Protein AF-A0A2D4KF23-F1 (afdb_monomer_lite)

Secondary structure (DSSP, 8-state):
-EEEETTEEEETT---HHHHHHHHHHHHHHHHHHHHHHHTT--HHHHHHHHHHHHHHHHSTTHHHHTTTS-HHHHHHHHHHHHHHHHHHSS----TGGG-

pLDDT: mean 84.05, std 7.78, range [63.28, 94.88]

Foldseek 3Di:
DWDADPNQIADPVRARVVVLVVLLVQLVVLLVVLLVVVVVVDALVVSVVSNCVSVCVSCVVCVVSDVVRYDPVSLVSVQVSQVSSCVSSVHDDDGSVVVD

Structure (mmCIF, N/CA/C/O backbone):
data_AF-A0A2D4KF23-F1
#
_entry.id   AF-A0A2D4KF23-F1
#
loop_
_atom_site.group_PDB
_atom_site.id
_atom_site.type_symbol
_atom_site.label_atom_id
_atom_site.label_alt_id
_atom_site.label_comp_id
_atom_site.label_asym_id
_atom_site.label_entity_id
_atom_site.label_seq_id
_atom_site.pdbx_PDB_ins_code
_atom_site.Cartn_x
_atom_site.Cartn_y
_atom_site.Cartn_z
_atom_site.occupancy
_atom_site.B_iso_or_equiv
_atom_site.auth_seq_id
_atom_site.auth_comp_id
_atom_site.auth_asym_id
_atom_site.auth_atom_id
_atom_site.pdbx_PDB_model_num
ATOM 1 N N . ALA A 1 1 ? 5.942 1.333 -26.113 1.00 73.94 1 ALA A N 1
ATOM 2 C CA . ALA A 1 1 ? 4.529 0.923 -26.035 1.00 73.94 1 ALA A CA 1
ATOM 3 C C . ALA A 1 1 ? 4.210 0.442 -24.619 1.00 73.94 1 ALA A C 1
ATOM 5 O O . ALA A 1 1 ? 5.109 0.274 -23.797 1.00 73.94 1 ALA A O 1
ATOM 6 N N . SER A 1 2 ? 2.926 0.341 -24.278 1.00 77.06 2 SER A N 1
ATOM 7 C CA . SER A 1 2 ? 2.477 -0.284 -23.034 1.00 77.06 2 SER A CA 1
ATOM 8 C C . SER A 1 2 ? 1.238 -1.124 -23.314 1.00 77.06 2 SER A C 1
ATOM 10 O O . SER A 1 2 ? 0.362 -0.724 -24.080 1.00 77.06 2 SER A O 1
ATOM 12 N N . PHE A 1 3 ? 1.179 -2.302 -22.707 1.00 84.38 3 PHE A N 1
ATOM 13 C CA . PHE A 1 3 ? 0.093 -3.258 -22.856 1.00 84.38 3 PHE A CA 1
ATOM 14 C C . PHE A 1 3 ? -0.585 -3.481 -21.508 1.00 84.38 3 PHE A C 1
ATOM 16 O O . PHE A 1 3 ? 0.069 -3.548 -20.465 1.00 84.38 3 PHE A O 1
ATOM 23 N N . LYS A 1 4 ? -1.915 -3.583 -21.512 1.00 84.00 4 LYS A N 1
ATOM 24 C CA . LYS A 1 4 ? -2.688 -3.849 -20.301 1.00 84.00 4 LYS A CA 1
ATOM 25 C C . LYS A 1 4 ? -3.147 -5.299 -20.305 1.00 84.00 4 LYS A C 1
ATOM 27 O O . LYS A 1 4 ? -4.012 -5.663 -21.093 1.00 84.00 4 LYS A O 1
ATOM 32 N N . PHE A 1 5 ? -2.621 -6.094 -19.380 1.00 80.94 5 PHE A N 1
ATOM 33 C CA . PHE A 1 5 ? -2.978 -7.499 -19.221 1.00 80.94 5 PHE A CA 1
ATOM 34 C C . PHE A 1 5 ? -3.562 -7.743 -17.834 1.00 80.94 5 PHE A C 1
ATOM 36 O O . PHE A 1 5 ? -2.933 -7.413 -16.834 1.00 80.94 5 PHE A O 1
ATOM 43 N N . LEU A 1 6 ? -4.792 -8.263 -17.770 1.00 82.62 6 LEU A N 1
ATOM 44 C CA . LEU A 1 6 ? -5.508 -8.592 -16.525 1.00 82.62 6 LEU A CA 1
ATOM 45 C C . LEU A 1 6 ? -5.625 -7.442 -15.494 1.00 82.62 6 LEU A C 1
ATOM 47 O O . LEU A 1 6 ? -6.018 -7.651 -14.355 1.00 82.62 6 LEU A O 1
ATOM 51 N N . GLY A 1 7 ? -5.368 -6.193 -15.894 1.00 78.31 7 GLY A N 1
ATOM 52 C CA . GLY A 1 7 ? -5.377 -5.036 -14.991 1.00 78.31 7 GLY A CA 1
ATOM 53 C C . GLY A 1 7 ? -3.991 -4.554 -14.559 1.00 78.31 7 GLY A C 1
ATOM 54 O O . GLY A 1 7 ? -3.918 -3.535 -13.866 1.00 78.31 7 GLY A O 1
ATOM 55 N N . VAL A 1 8 ? -2.931 -5.218 -15.024 1.00 78.56 8 VAL A N 1
ATOM 56 C CA . VAL A 1 8 ? -1.530 -4.802 -14.934 1.00 78.56 8 VAL A CA 1
ATOM 57 C C . VAL A 1 8 ? -1.125 -4.045 -16.194 1.00 78.56 8 VAL A C 1
ATOM 59 O O . VAL A 1 8 ? -1.423 -4.481 -17.304 1.00 78.56 8 VAL A O 1
ATOM 62 N N . THR A 1 9 ? -0.442 -2.914 -16.029 1.00 81.38 9 THR A N 1
ATOM 63 C CA . THR A 1 9 ? 0.156 -2.171 -17.146 1.00 81.38 9 THR A CA 1
ATOM 64 C C . THR A 1 9 ? 1.609 -2.601 -17.278 1.00 81.38 9 THR A C 1
ATOM 66 O O . THR A 1 9 ? 2.420 -2.272 -16.416 1.00 81.38 9 THR A O 1
ATOM 69 N N . ILE A 1 10 ? 1.920 -3.323 -18.348 1.00 81.25 10 ILE A N 1
ATOM 70 C CA . ILE A 1 10 ? 3.264 -3.787 -18.684 1.00 81.25 10 ILE A CA 1
ATOM 71 C C . ILE A 1 10 ? 3.819 -2.829 -19.735 1.00 81.25 10 ILE A C 1
ATOM 73 O O . ILE A 1 10 ? 3.207 -2.630 -20.785 1.00 81.25 10 ILE A O 1
ATOM 77 N N . LYS A 1 11 ? 4.946 -2.188 -19.440 1.00 82.00 11 LYS A N 1
ATOM 78 C CA . LYS A 1 11 ? 5.695 -1.407 -20.427 1.00 82.00 11 LYS A CA 1
ATOM 79 C C . LYS A 1 11 ? 6.771 -2.268 -21.081 1.00 82.00 11 LYS A C 1
ATOM 81 O O . LYS A 1 11 ? 7.256 -3.212 -20.465 1.00 82.00 11 LYS A O 1
ATOM 86 N N . ASP A 1 12 ? 7.173 -1.887 -22.290 1.00 79.19 12 ASP A N 1
ATOM 87 C CA . ASP A 1 12 ? 8.231 -2.576 -23.046 1.00 79.19 12 ASP A CA 1
ATOM 88 C C . ASP A 1 12 ? 9.594 -2.544 -22.331 1.00 79.19 12 ASP A C 1
ATOM 90 O O . ASP A 1 12 ? 10.394 -3.459 -22.483 1.00 79.19 12 ASP A O 1
ATOM 94 N N . ASP A 1 13 ? 9.844 -1.510 -21.522 1.00 80.31 13 ASP A N 1
ATOM 95 C CA . ASP A 1 13 ? 11.038 -1.374 -20.675 1.00 80.31 13 ASP A CA 1
ATOM 96 C C . ASP A 1 13 ? 10.911 -2.121 -19.333 1.00 80.31 13 ASP A C 1
ATOM 98 O O . ASP A 1 13 ? 11.779 -1.999 -18.471 1.00 80.31 13 ASP A O 1
ATOM 102 N N . LEU A 1 14 ? 9.809 -2.860 -19.139 1.00 74.94 14 LEU A N 1
ATOM 103 C CA . LEU A 1 14 ? 9.433 -3.541 -17.898 1.00 74.94 14 LEU A CA 1
ATOM 104 C C . LEU A 1 14 ? 9.454 -2.621 -16.667 1.00 74.94 14 LEU A C 1
ATOM 106 O O . LEU A 1 14 ? 9.556 -3.091 -15.534 1.00 74.94 14 LEU A O 1
ATOM 110 N N . THR A 1 15 ? 9.315 -1.305 -16.861 1.00 78.69 15 THR A N 1
ATOM 111 C CA . THR A 1 15 ? 9.216 -0.363 -15.749 1.00 78.69 15 THR A CA 1
ATOM 112 C C . THR A 1 15 ? 7.808 -0.378 -15.168 1.00 78.69 15 THR A C 1
ATOM 114 O O . THR A 1 15 ? 6.796 -0.209 -15.856 1.00 78.69 15 THR A O 1
ATOM 117 N N . TRP A 1 16 ? 7.734 -0.535 -13.849 1.00 80.88 16 TRP A N 1
ATOM 118 C CA . TRP A 1 16 ? 6.465 -0.671 -13.132 1.00 80.88 16 TRP A CA 1
ATOM 119 C C . TRP A 1 16 ? 5.912 0.653 -12.615 1.00 80.88 16 TRP A C 1
ATOM 121 O O . TRP A 1 16 ? 4.793 0.680 -12.115 1.00 80.88 16 TRP A O 1
ATOM 131 N N . GLY A 1 17 ? 6.630 1.770 -12.772 1.00 81.62 17 GLY A N 1
ATOM 132 C CA . GLY A 1 17 ? 6.252 3.056 -12.172 1.00 81.62 17 GLY A CA 1
ATOM 133 C C . GLY A 1 17 ? 4.839 3.526 -12.542 1.00 81.62 17 GLY A C 1
ATOM 134 O O . GLY A 1 17 ? 4.091 3.986 -11.684 1.00 81.62 17 GLY A O 1
ATOM 135 N N . ALA A 1 18 ? 4.407 3.339 -13.795 1.00 81.69 18 ALA A N 1
ATOM 136 C CA . ALA A 1 18 ? 3.042 3.689 -14.211 1.00 81.69 18 ALA A CA 1
ATOM 137 C C . ALA A 1 18 ? 1.977 2.789 -13.556 1.00 81.69 18 ALA A C 1
ATOM 139 O O . ALA A 1 18 ? 0.914 3.264 -13.147 1.00 81.69 18 ALA A O 1
ATOM 140 N N . TYR A 1 19 ? 2.269 1.492 -13.434 1.00 83.81 19 TYR A N 1
ATOM 141 C CA . TYR A 1 19 ? 1.405 0.543 -12.741 1.00 83.81 19 TYR A CA 1
ATOM 142 C C . TYR A 1 19 ? 1.340 0.847 -11.239 1.00 83.81 19 TYR A C 1
ATOM 144 O O . TYR A 1 19 ? 0.250 0.920 -10.674 1.00 83.81 19 TYR A O 1
ATOM 152 N N . ILE A 1 20 ? 2.483 1.112 -10.606 1.00 83.25 20 ILE A N 1
ATOM 153 C CA . ILE A 1 20 ? 2.580 1.421 -9.179 1.00 83.25 20 ILE A CA 1
ATOM 154 C C . ILE A 1 20 ? 1.903 2.757 -8.867 1.00 83.25 20 ILE A C 1
ATOM 156 O O . ILE A 1 20 ? 1.155 2.843 -7.898 1.00 83.25 20 ILE A O 1
ATOM 160 N N . ALA A 1 21 ? 2.047 3.778 -9.711 1.00 86.06 21 ALA A N 1
ATOM 161 C CA . ALA A 1 21 ? 1.303 5.028 -9.559 1.00 86.06 21 ALA A CA 1
ATOM 162 C C . ALA A 1 21 ? -0.220 4.792 -9.582 1.00 86.06 21 ALA A C 1
ATOM 164 O O . ALA A 1 21 ? -0.958 5.329 -8.749 1.00 86.06 21 ALA A O 1
ATOM 165 N N . ALA A 1 22 ? -0.705 3.938 -10.491 1.00 87.06 22 ALA A N 1
ATOM 166 C CA . ALA A 1 22 ? -2.111 3.542 -10.514 1.00 87.06 22 ALA A CA 1
ATOM 167 C C . ALA A 1 22 ? -2.509 2.744 -9.257 1.00 87.06 22 ALA A C 1
ATOM 169 O O . ALA A 1 22 ? -3.607 2.941 -8.728 1.00 87.06 22 ALA A O 1
ATOM 170 N N . LEU A 1 23 ? -1.619 1.888 -8.749 1.00 85.94 23 LEU A N 1
ATOM 171 C CA . LEU A 1 23 ? -1.809 1.120 -7.519 1.00 85.94 23 LEU A CA 1
ATOM 172 C C . LEU A 1 23 ? -1.940 2.036 -6.297 1.00 85.94 23 LEU A C 1
ATOM 174 O O . LEU A 1 23 ? -2.903 1.924 -5.538 1.00 85.94 23 LEU A O 1
ATOM 178 N N . VAL A 1 24 ? -1.031 3.003 -6.157 1.00 86.94 24 VAL A N 1
ATOM 179 C CA . VAL A 1 24 ? -1.056 4.030 -5.107 1.00 86.94 24 VAL A CA 1
ATOM 180 C C . VAL A 1 24 ? -2.366 4.811 -5.165 1.00 86.94 24 VAL A C 1
ATOM 182 O O . VAL A 1 24 ? -3.003 5.004 -4.131 1.00 86.94 24 VAL A O 1
ATOM 185 N N . LYS A 1 25 ? -2.834 5.195 -6.360 1.00 90.06 25 LYS A N 1
ATOM 186 C CA . LYS A 1 25 ? -4.118 5.894 -6.524 1.00 90.06 25 LYS A CA 1
ATOM 187 C C . LYS A 1 25 ? -5.302 5.055 -6.028 1.00 90.06 25 LYS A C 1
ATOM 189 O O . LYS A 1 25 ? -6.158 5.570 -5.310 1.00 90.06 25 LYS A O 1
ATOM 194 N N . ARG A 1 26 ? -5.346 3.758 -6.354 1.00 88.62 26 ARG A N 1
ATOM 195 C CA . ARG A 1 26 ? -6.378 2.837 -5.832 1.00 88.62 26 ARG A CA 1
ATOM 196 C C . ARG A 1 26 ? -6.292 2.712 -4.311 1.00 88.62 26 ARG A C 1
ATOM 198 O O . ARG A 1 26 ? -7.314 2.755 -3.630 1.00 88.62 26 ARG A O 1
ATOM 205 N N . ALA A 1 27 ? -5.086 2.617 -3.761 1.00 88.62 27 ALA A N 1
ATOM 206 C CA . ALA A 1 27 ? -4.881 2.517 -2.322 1.00 88.62 27 ALA A CA 1
ATOM 207 C C . ALA A 1 27 ? -5.315 3.804 -1.587 1.00 88.62 27 ALA A C 1
ATOM 209 O O . ALA A 1 27 ? -5.972 3.741 -0.548 1.00 88.62 27 ALA A O 1
ATOM 210 N N . GLN A 1 28 ? -5.062 4.980 -2.169 1.00 90.06 28 GLN A N 1
ATOM 211 C CA . GLN A 1 28 ? -5.565 6.264 -1.668 1.00 90.06 28 GLN A CA 1
ATOM 212 C C . GLN A 1 28 ? -7.098 6.341 -1.672 1.00 90.06 28 GLN A C 1
ATOM 214 O O . GLN A 1 28 ? -7.684 6.852 -0.716 1.00 90.06 28 GLN A O 1
ATOM 219 N N . GLN A 1 29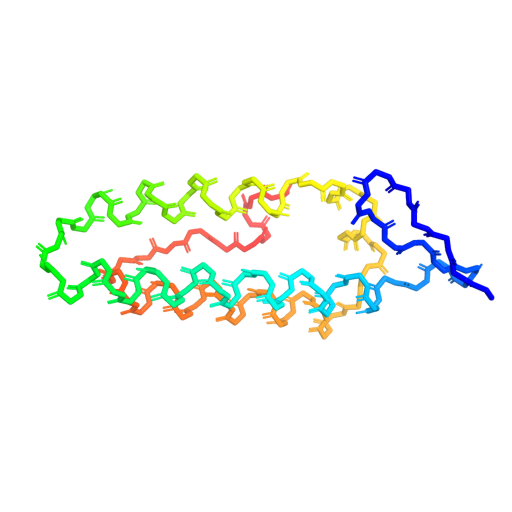 ? -7.767 5.794 -2.693 1.00 90.94 29 GLN A N 1
ATOM 220 C CA . GLN A 1 29 ? -9.232 5.682 -2.697 1.00 90.94 29 GLN A CA 1
ATOM 221 C C . GLN A 1 29 ? -9.732 4.812 -1.535 1.00 90.94 29 GLN A C 1
ATOM 223 O O . GLN A 1 29 ? -10.727 5.147 -0.897 1.00 90.94 29 GLN A O 1
ATOM 228 N N . ARG A 1 30 ? -9.028 3.726 -1.188 1.00 90.00 30 ARG A N 1
ATOM 229 C CA . ARG A 1 30 ? -9.375 2.909 -0.010 1.00 90.00 30 ARG A CA 1
ATOM 230 C C . ARG A 1 30 ? -9.163 3.656 1.304 1.00 90.00 30 ARG A C 1
ATOM 232 O O . ARG A 1 30 ? -10.014 3.563 2.185 1.00 90.00 30 ARG A O 1
ATOM 239 N N . LEU A 1 31 ? -8.104 4.462 1.414 1.00 91.94 31 LEU A N 1
ATOM 240 C CA . LEU A 1 31 ? -7.901 5.336 2.576 1.00 91.94 31 LEU A CA 1
ATOM 241 C C . LEU A 1 31 ? -9.042 6.342 2.754 1.00 91.94 31 LEU A C 1
ATOM 243 O O . LEU A 1 31 ? -9.403 6.650 3.887 1.00 91.94 31 LEU A O 1
ATOM 247 N N . TYR A 1 32 ? -9.622 6.852 1.665 1.00 93.62 32 TYR A N 1
ATOM 248 C CA . TYR A 1 32 ? -10.791 7.727 1.754 1.00 93.62 32 TYR A CA 1
ATOM 249 C C . TYR A 1 32 ? -11.970 7.021 2.439 1.00 93.62 32 TYR A C 1
ATOM 251 O O . TYR A 1 32 ? -12.521 7.558 3.401 1.00 93.62 32 TYR A O 1
ATOM 259 N N . TYR A 1 33 ? -12.297 5.795 2.024 1.00 91.75 33 TYR A N 1
ATOM 260 C CA . TYR A 1 33 ? -13.345 5.010 2.680 1.00 91.75 33 TYR A CA 1
ATOM 261 C C . TYR A 1 33 ? -12.993 4.673 4.129 1.00 91.75 33 TYR A C 1
ATOM 263 O O . TYR A 1 33 ? -13.840 4.816 5.002 1.00 91.75 33 TYR A O 1
ATOM 271 N N . LEU A 1 34 ? -11.738 4.324 4.417 1.00 92.81 34 LEU A N 1
ATOM 272 C CA . LEU A 1 34 ? -11.282 4.075 5.786 1.00 92.81 34 LEU A CA 1
ATOM 273 C C . LEU A 1 34 ? -11.492 5.302 6.692 1.00 92.81 34 LEU A C 1
ATOM 275 O O . LEU A 1 34 ? -11.962 5.166 7.820 1.00 92.81 34 LEU A O 1
ATOM 279 N N . ARG A 1 35 ? -11.214 6.515 6.190 1.00 94.88 35 ARG A N 1
ATOM 280 C CA . ARG A 1 35 ? -11.502 7.769 6.911 1.00 94.88 35 ARG A CA 1
ATOM 281 C C . ARG A 1 35 ? -12.996 7.963 7.132 1.00 94.88 35 ARG A C 1
ATOM 283 O O . ARG A 1 35 ? -13.388 8.394 8.212 1.00 94.88 35 ARG A O 1
ATOM 290 N N . LEU A 1 36 ? -13.819 7.670 6.127 1.00 94.81 36 LEU A N 1
ATOM 291 C CA . LEU A 1 36 ? -15.271 7.776 6.247 1.00 94.81 36 LEU A CA 1
ATOM 292 C C . LEU A 1 36 ? -15.806 6.817 7.317 1.00 94.81 36 LEU A C 1
ATOM 294 O O . LEU A 1 36 ? -16.570 7.239 8.177 1.00 94.81 36 LEU A O 1
ATOM 298 N N . LEU A 1 37 ? -15.338 5.570 7.318 1.00 93.19 37 LEU A N 1
ATOM 299 C CA . LEU A 1 37 ? -15.695 4.563 8.315 1.00 93.19 37 LEU A CA 1
ATOM 300 C C . LEU A 1 37 ? -15.245 4.975 9.724 1.00 93.19 37 LEU A C 1
ATOM 302 O O . LEU A 1 37 ? -16.017 4.876 10.674 1.00 93.19 37 LEU A O 1
ATOM 306 N N . ARG A 1 38 ? -14.034 5.527 9.870 1.00 93.50 38 ARG A N 1
ATOM 307 C CA . ARG A 1 38 ? -13.566 6.049 11.162 1.00 93.50 38 ARG A CA 1
ATOM 308 C C . ARG A 1 38 ? -14.456 7.179 11.687 1.00 93.50 38 ARG A C 1
ATOM 310 O O . ARG A 1 38 ? -14.728 7.218 12.882 1.00 93.50 38 ARG A O 1
ATOM 317 N N . LYS A 1 39 ? -14.948 8.066 10.812 1.00 94.81 39 LYS A N 1
ATOM 318 C CA . LYS A 1 39 ? -15.902 9.125 11.195 1.00 94.81 39 LYS A CA 1
ATOM 319 C C . LYS A 1 39 ? -17.231 8.571 11.714 1.00 94.81 39 LYS A C 1
ATOM 321 O O . LYS A 1 39 ? -17.837 9.207 12.564 1.00 94.81 39 LYS A O 1
ATOM 326 N N . GLN A 1 40 ? -17.649 7.393 11.251 1.00 93.56 40 GLN A N 1
ATOM 327 C CA . GLN A 1 40 ? -18.830 6.687 11.766 1.00 93.56 40 GLN A CA 1
ATOM 328 C C . GLN A 1 40 ? -18.562 5.939 13.084 1.00 93.56 40 GLN A C 1
ATOM 330 O O . GLN A 1 40 ? -19.384 5.135 13.506 1.00 93.56 40 GLN A O 1
ATOM 335 N N . GLN A 1 41 ? -17.409 6.171 13.726 1.00 90.88 41 GLN A N 1
ATOM 336 C CA . GLN A 1 41 ? -17.025 5.572 15.010 1.00 90.88 41 GLN A CA 1
ATOM 337 C C . GLN A 1 41 ? -17.033 4.035 15.008 1.00 90.88 41 GLN A C 1
ATOM 339 O O . GLN A 1 41 ? -17.242 3.395 16.037 1.00 90.88 41 GLN A O 1
ATOM 344 N N . LEU A 1 42 ? -16.761 3.426 13.849 1.00 91.56 42 LEU A N 1
ATOM 345 C CA . LEU A 1 42 ? -16.565 1.983 13.754 1.00 91.56 42 LEU A CA 1
ATOM 346 C C . LEU A 1 42 ? -15.431 1.528 14.678 1.00 91.56 42 LEU A C 1
ATOM 348 O O .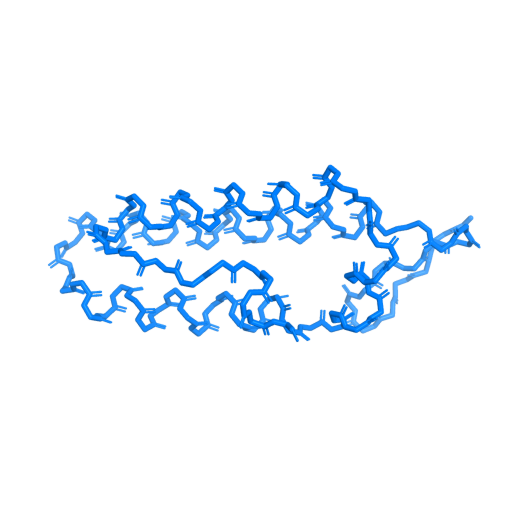 LEU A 1 42 ? -14.394 2.190 14.799 1.00 91.56 42 LEU A O 1
ATOM 352 N N . ASN A 1 43 ? -15.638 0.363 15.294 1.00 91.50 43 ASN A N 1
ATOM 353 C CA . ASN A 1 43 ? -14.641 -0.274 16.143 1.00 91.50 43 ASN A CA 1
ATOM 354 C C . ASN A 1 43 ? -13.337 -0.475 15.356 1.00 91.50 43 ASN A C 1
ATOM 356 O O . ASN A 1 43 ? -13.354 -0.895 14.196 1.00 91.50 43 ASN A O 1
ATOM 360 N N . GLU A 1 44 ? -12.211 -0.219 16.016 1.00 92.31 44 GLU A N 1
ATOM 361 C CA . GLU A 1 44 ? -10.864 -0.454 15.507 1.00 92.31 44 GLU A CA 1
ATOM 362 C C . GLU A 1 44 ? -10.721 -1.826 14.837 1.00 92.31 44 GLU A C 1
ATOM 364 O O . GLU A 1 44 ? -10.222 -1.903 13.717 1.00 92.31 44 GLU A O 1
ATOM 369 N N . LYS A 1 45 ? -11.256 -2.895 15.447 1.00 92.75 45 LYS A N 1
ATOM 370 C CA . LYS A 1 45 ? -11.199 -4.252 14.872 1.00 92.75 45 LYS A CA 1
ATOM 371 C C . LYS A 1 45 ? -11.811 -4.321 13.472 1.00 92.75 45 LYS A C 1
ATOM 373 O O . LYS A 1 45 ? -11.225 -4.920 12.577 1.00 92.75 45 LYS A O 1
ATOM 378 N N . LEU A 1 46 ? -12.955 -3.668 13.261 1.00 92.62 46 LEU A N 1
ATOM 379 C CA . LEU A 1 46 ? -13.623 -3.635 11.957 1.00 92.62 46 LEU A CA 1
ATOM 380 C C . LEU A 1 46 ? -12.832 -2.807 10.941 1.00 92.62 46 LEU A C 1
ATOM 382 O O . LEU A 1 46 ? -12.758 -3.181 9.773 1.00 92.62 46 LEU A O 1
ATOM 386 N N . LEU A 1 47 ? -12.206 -1.713 11.382 1.00 92.75 47 LEU A N 1
ATOM 387 C CA . LEU A 1 47 ? -11.337 -0.900 10.530 1.00 92.75 47 LEU A CA 1
ATOM 388 C C . LEU A 1 47 ? -10.080 -1.671 10.104 1.00 92.75 47 LEU A C 1
ATOM 390 O O . LEU A 1 47 ? -9.700 -1.602 8.935 1.00 92.75 47 LEU A O 1
ATOM 394 N N . VAL A 1 48 ? -9.475 -2.444 11.013 1.00 91.88 48 VAL A N 1
ATOM 395 C CA . VAL A 1 48 ? -8.355 -3.346 10.704 1.00 91.88 48 VAL A CA 1
ATOM 396 C C . VAL A 1 48 ? -8.782 -4.402 9.695 1.00 91.88 48 VAL A C 1
ATOM 398 O O . VAL A 1 48 ? -8.089 -4.586 8.698 1.00 91.88 48 VAL A O 1
ATOM 401 N N . THR A 1 49 ? -9.920 -5.068 9.906 1.00 91.38 49 THR A N 1
ATOM 402 C CA . THR A 1 49 ? -10.431 -6.078 8.969 1.00 91.38 49 THR A CA 1
ATOM 403 C C . THR A 1 49 ? -10.696 -5.471 7.595 1.00 91.38 49 THR A C 1
ATOM 405 O O . THR A 1 49 ? -10.207 -5.991 6.595 1.00 91.38 49 THR A O 1
ATOM 408 N N . PHE A 1 50 ? -11.389 -4.331 7.528 1.00 89.75 50 PHE A N 1
ATOM 409 C CA . PHE A 1 50 ? -11.639 -3.628 6.270 1.00 89.75 50 PHE A CA 1
ATOM 410 C C . PHE A 1 50 ? -10.332 -3.275 5.553 1.00 89.75 50 PHE A C 1
ATOM 412 O O . PHE A 1 50 ? -10.187 -3.512 4.349 1.00 89.75 50 PHE A O 1
ATOM 419 N N . TYR A 1 51 ? -9.366 -2.721 6.289 1.00 88.75 51 TYR A N 1
ATOM 420 C CA . TYR A 1 51 ? -8.077 -2.361 5.724 1.00 88.75 51 TYR A CA 1
ATOM 421 C C . TYR A 1 51 ? -7.309 -3.589 5.242 1.00 88.75 51 TYR A C 1
ATOM 423 O O . TYR A 1 51 ? -6.819 -3.558 4.125 1.00 88.75 51 TYR A O 1
ATOM 431 N N . ARG A 1 52 ? -7.260 -4.688 6.002 1.00 85.94 52 ARG A N 1
ATOM 432 C CA . ARG A 1 52 ? -6.634 -5.945 5.560 1.00 85.94 52 ARG A CA 1
ATOM 433 C C . ARG A 1 52 ? -7.271 -6.472 4.278 1.00 85.94 52 ARG A C 1
ATOM 435 O O . ARG A 1 52 ? -6.562 -6.624 3.292 1.00 85.94 52 ARG A O 1
ATOM 442 N N . CYS A 1 53 ? -8.596 -6.613 4.228 1.00 84.00 53 CYS A N 1
ATOM 443 C CA . CYS A 1 53 ? -9.294 -7.124 3.043 1.00 84.00 53 CYS A CA 1
ATOM 444 C C . CYS A 1 53 ? -9.046 -6.265 1.790 1.00 84.00 53 CYS A C 1
ATOM 446 O O . CYS A 1 53 ? -8.865 -6.775 0.682 1.00 84.00 53 CYS A O 1
ATOM 448 N N . THR A 1 54 ? -9.027 -4.940 1.945 1.00 77.75 54 THR A N 1
ATOM 449 C CA . THR A 1 54 ? -8.839 -4.009 0.821 1.00 77.75 54 THR A CA 1
ATOM 450 C C . THR A 1 54 ? -7.373 -3.783 0.459 1.00 77.75 54 THR A C 1
ATOM 452 O O . THR A 1 54 ? -7.070 -3.552 -0.709 1.00 77.75 54 THR A O 1
ATOM 455 N N . ARG A 1 55 ? -6.462 -3.856 1.432 1.00 73.94 55 ARG A N 1
ATOM 456 C CA . ARG A 1 55 ? -5.015 -3.763 1.233 1.00 73.94 55 ARG A CA 1
ATOM 457 C C . ARG A 1 55 ? -4.493 -5.030 0.582 1.00 73.94 55 ARG A C 1
ATOM 459 O O . ARG A 1 55 ? -3.855 -4.919 -0.452 1.00 73.94 55 ARG A O 1
ATOM 466 N N . GLU A 1 56 ? -4.752 -6.198 1.162 1.00 68.19 56 GLU A N 1
ATOM 467 C CA . GLU A 1 56 ? -4.240 -7.483 0.669 1.00 68.19 56 GLU A CA 1
ATOM 468 C C . GLU A 1 56 ? -4.741 -7.743 -0.755 1.00 68.19 56 GLU A C 1
ATOM 470 O O . GLU A 1 56 ? -3.948 -8.003 -1.648 1.00 68.19 56 GLU A O 1
ATOM 475 N N . SER A 1 57 ? -6.021 -7.499 -1.052 1.00 69.50 57 SER A N 1
ATOM 476 C CA . SER A 1 57 ? -6.518 -7.659 -2.431 1.00 69.50 57 SER A CA 1
ATOM 477 C C . SER A 1 57 ? -5.824 -6.757 -3.464 1.00 69.50 57 SER A C 1
ATOM 479 O O . SER A 1 57 ? -5.679 -7.148 -4.620 1.00 69.50 57 SER A O 1
ATOM 481 N N . ILE A 1 58 ? -5.377 -5.559 -3.072 1.00 69.62 58 ILE A N 1
ATOM 482 C CA . ILE A 1 58 ? -4.683 -4.623 -3.968 1.00 69.62 58 ILE A CA 1
ATOM 483 C C . ILE A 1 58 ? -3.183 -4.929 -4.025 1.00 69.62 58 ILE A C 1
ATOM 485 O O . ILE A 1 58 ? -2.594 -4.900 -5.101 1.00 69.62 58 ILE A O 1
ATOM 489 N N . LEU A 1 59 ? -2.566 -5.210 -2.879 1.00 67.19 59 LEU A N 1
ATOM 490 C CA . LEU A 1 59 ? -1.124 -5.385 -2.729 1.00 67.19 59 LEU A CA 1
ATOM 491 C C . LEU A 1 59 ? -0.641 -6.806 -2.968 1.00 67.19 59 LEU A C 1
ATOM 493 O O . LEU A 1 59 ? 0.568 -6.959 -3.030 1.00 67.19 59 LEU A O 1
ATOM 497 N N . THR A 1 60 ? -1.511 -7.812 -3.088 1.00 66.69 60 THR A N 1
ATOM 498 C CA . THR A 1 60 ? -1.144 -9.199 -3.444 1.00 66.69 60 THR A CA 1
ATOM 499 C C . THR A 1 60 ? -1.293 -9.458 -4.949 1.00 66.69 60 THR A C 1
ATOM 501 O O . THR A 1 60 ? -0.714 -10.398 -5.494 1.00 66.69 60 THR A O 1
ATOM 504 N N . TYR A 1 61 ? -2.032 -8.605 -5.666 1.00 75.94 61 TYR A N 1
ATOM 505 C CA . TYR A 1 61 ? -2.218 -8.766 -7.102 1.00 75.94 61 TYR A CA 1
ATOM 506 C C . TYR A 1 61 ? -0.925 -8.446 -7.879 1.00 75.94 61 TYR A C 1
ATOM 508 O O . TYR A 1 61 ? -0.451 -7.305 -7.921 1.00 75.94 61 TYR A O 1
ATOM 516 N N . CYS A 1 62 ? -0.364 -9.484 -8.510 1.00 70.06 62 CYS A N 1
ATOM 517 C CA . CYS A 1 62 ? 0.856 -9.463 -9.331 1.00 70.06 62 CYS A CA 1
ATOM 518 C C . CYS A 1 62 ? 2.141 -9.016 -8.610 1.00 70.06 62 CYS A C 1
ATOM 520 O O . CYS A 1 62 ? 3.116 -8.634 -9.254 1.00 70.06 62 CYS A O 1
ATOM 522 N N . THR A 1 63 ? 2.163 -9.092 -7.283 1.00 73.50 63 THR A N 1
ATOM 523 C CA . THR A 1 63 ? 3.218 -8.552 -6.404 1.00 73.50 63 THR A CA 1
ATOM 524 C C . THR A 1 63 ? 4.576 -9.172 -6.612 1.00 73.50 63 THR A C 1
ATOM 526 O O . THR A 1 63 ? 5.557 -8.443 -6.667 1.00 73.50 63 THR A O 1
ATOM 529 N N . SER A 1 64 ? 4.644 -10.479 -6.850 1.00 73.44 64 SER A N 1
ATOM 530 C CA . SER A 1 64 ? 5.896 -11.152 -7.215 1.00 73.44 64 SER A CA 1
ATOM 531 C C . SER A 1 64 ? 6.563 -10.540 -8.453 1.00 73.44 64 SER A C 1
ATOM 533 O O . SER A 1 64 ? 7.785 -10.536 -8.559 1.00 73.44 64 SER A O 1
ATOM 535 N N . VAL A 1 65 ? 5.773 -9.977 -9.371 1.00 76.00 65 VAL A N 1
ATOM 536 C CA . VAL A 1 65 ? 6.266 -9.402 -10.625 1.00 76.00 65 VAL A CA 1
ATOM 537 C C . VAL A 1 65 ? 6.707 -7.950 -10.434 1.00 76.00 65 VAL A C 1
ATOM 539 O O . VAL A 1 65 ? 7.803 -7.585 -10.854 1.00 76.00 65 VAL A O 1
ATOM 542 N N . TRP A 1 66 ? 5.890 -7.109 -9.793 1.00 76.62 66 TRP A N 1
ATOM 543 C CA . TRP A 1 66 ? 6.186 -5.674 -9.690 1.00 76.62 66 TRP A CA 1
ATOM 544 C C . TRP A 1 66 ? 6.980 -5.286 -8.436 1.00 76.62 66 TRP A C 1
ATOM 546 O O . TRP A 1 66 ? 7.661 -4.266 -8.461 1.00 76.62 66 TRP A O 1
ATOM 556 N N . PHE A 1 67 ? 6.926 -6.052 -7.340 1.00 78.44 67 PHE A N 1
ATOM 557 C CA . PHE A 1 67 ? 7.601 -5.685 -6.087 1.00 78.44 67 PHE A CA 1
ATOM 558 C C . PHE A 1 67 ? 9.119 -5.872 -6.179 1.00 78.44 67 PHE A C 1
ATOM 560 O O . PHE A 1 67 ? 9.880 -4.984 -5.783 1.00 78.44 67 PHE A O 1
ATOM 567 N N . ALA A 1 68 ? 9.565 -6.984 -6.773 1.00 77.38 68 ALA A N 1
ATOM 568 C CA . ALA A 1 68 ? 10.980 -7.251 -7.031 1.00 77.38 68 ALA A CA 1
ATOM 569 C C . ALA A 1 68 ? 11.588 -6.245 -8.023 1.00 77.38 68 ALA A C 1
ATOM 571 O O . ALA A 1 68 ? 12.711 -5.793 -7.828 1.00 77.38 68 ALA A O 1
ATOM 572 N N . ASN A 1 69 ? 10.814 -5.849 -9.035 1.00 77.31 69 ASN A N 1
ATOM 573 C CA . ASN A 1 69 ? 11.252 -4.969 -10.122 1.00 77.31 69 ASN A CA 1
ATOM 574 C C . ASN A 1 69 ? 10.893 -3.481 -9.907 1.00 77.31 69 ASN A C 1
ATOM 576 O O . ASN A 1 69 ? 11.123 -2.651 -10.786 1.00 77.31 69 ASN A O 1
ATOM 580 N N . GLY A 1 70 ? 10.283 -3.133 -8.771 1.00 75.81 70 GLY A N 1
ATOM 581 C CA . GLY A 1 70 ? 9.916 -1.762 -8.410 1.00 75.81 70 GLY A CA 1
ATOM 582 C C . GLY A 1 70 ? 11.083 -0.993 -7.792 1.00 75.81 70 GLY A C 1
ATOM 583 O O . GLY A 1 70 ? 11.961 -1.574 -7.154 1.00 75.81 70 GLY A O 1
ATOM 584 N N . THR A 1 71 ? 11.086 0.332 -7.939 1.00 81.62 71 THR A N 1
ATOM 585 C CA . THR A 1 71 ? 12.139 1.182 -7.362 1.00 81.62 71 THR A CA 1
ATOM 586 C C . THR A 1 71 ? 11.970 1.358 -5.845 1.00 81.62 71 THR A C 1
ATOM 588 O O . THR A 1 71 ? 10.890 1.167 -5.283 1.00 81.62 71 THR A O 1
ATOM 591 N N . GLY A 1 72 ? 13.019 1.803 -5.142 1.00 81.69 72 GLY A N 1
ATOM 592 C CA . GLY A 1 72 ? 12.896 2.159 -3.719 1.00 81.69 72 GLY A CA 1
ATOM 593 C C . GLY A 1 72 ? 11.863 3.271 -3.463 1.00 81.69 72 GLY A C 1
ATOM 594 O O . GLY A 1 72 ? 11.157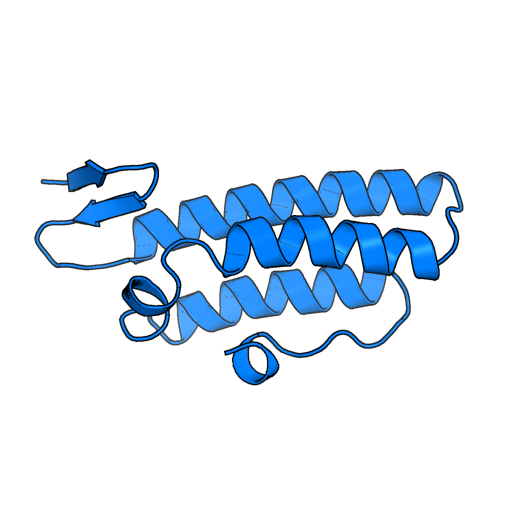 3.256 -2.449 1.00 81.69 72 GLY A O 1
ATOM 595 N N . ALA A 1 73 ? 11.707 4.201 -4.411 1.00 84.06 73 ALA A N 1
ATOM 596 C CA . ALA A 1 73 ? 10.693 5.253 -4.349 1.00 84.06 73 ALA A CA 1
ATOM 597 C C . ALA A 1 73 ? 9.268 4.680 -4.423 1.00 84.06 73 ALA A C 1
ATOM 599 O O . ALA A 1 73 ? 8.390 5.103 -3.667 1.00 84.06 73 ALA A O 1
ATOM 600 N N . ASP A 1 74 ? 9.058 3.678 -5.275 1.00 82.25 74 ASP A N 1
ATOM 601 C CA . ASP A 1 74 ? 7.781 2.983 -5.429 1.00 82.25 74 ASP A CA 1
ATOM 602 C C . ASP A 1 74 ? 7.351 2.277 -4.135 1.00 82.25 74 ASP A C 1
ATOM 604 O O . ASP A 1 74 ? 6.226 2.456 -3.654 1.00 82.25 74 ASP A O 1
ATOM 608 N N . ARG A 1 75 ? 8.275 1.531 -3.516 1.00 83.44 75 ARG A N 1
ATOM 609 C CA . ARG A 1 75 ? 8.044 0.866 -2.222 1.00 83.44 75 ARG A CA 1
ATOM 610 C C . ARG A 1 75 ? 7.742 1.882 -1.123 1.00 83.44 75 ARG A C 1
ATOM 612 O O . ARG A 1 75 ? 6.790 1.716 -0.361 1.00 83.44 75 ARG A O 1
ATOM 619 N N . THR A 1 76 ? 8.481 2.992 -1.102 1.00 87.94 76 THR A N 1
ATOM 620 C CA . THR A 1 76 ? 8.255 4.096 -0.158 1.00 87.94 76 THR A CA 1
ATOM 621 C C . THR A 1 76 ? 6.863 4.712 -0.322 1.00 87.94 76 THR A C 1
ATOM 623 O O . THR A 1 76 ? 6.196 5.009 0.672 1.00 87.94 76 THR A O 1
ATOM 626 N N . ALA A 1 77 ? 6.383 4.896 -1.555 1.00 86.69 77 ALA A N 1
ATOM 627 C CA . ALA A 1 77 ? 5.053 5.447 -1.810 1.00 86.69 77 ALA A CA 1
ATOM 628 C C . ALA A 1 77 ? 3.938 4.546 -1.253 1.00 86.69 77 ALA A C 1
ATOM 630 O O . ALA A 1 77 ? 2.990 5.048 -0.643 1.00 86.69 77 ALA A O 1
ATOM 631 N N . LEU A 1 78 ? 4.071 3.226 -1.397 1.00 83.69 78 LEU A N 1
ATOM 632 C CA . LEU A 1 78 ? 3.125 2.263 -0.830 1.00 83.69 78 LEU A CA 1
ATOM 633 C C . LEU A 1 78 ? 3.218 2.200 0.698 1.00 83.69 78 LEU A C 1
ATOM 635 O O . LEU A 1 78 ? 2.190 2.207 1.377 1.00 83.69 78 LEU A O 1
ATOM 639 N N . GLN A 1 79 ? 4.427 2.244 1.260 1.00 87.75 79 GLN A N 1
ATOM 640 C CA . GLN A 1 79 ? 4.609 2.273 2.711 1.00 87.75 79 GLN A CA 1
ATOM 641 C C . GLN A 1 79 ? 3.976 3.523 3.343 1.00 87.75 79 GLN A C 1
ATOM 643 O O . GLN A 1 79 ? 3.373 3.439 4.412 1.00 87.75 79 GLN A O 1
ATOM 648 N N . ARG A 1 80 ? 4.001 4.679 2.663 1.00 90.00 80 ARG A N 1
ATOM 649 C CA . ARG A 1 80 ? 3.283 5.884 3.122 1.00 90.00 80 ARG A CA 1
ATOM 650 C C . ARG A 1 80 ? 1.776 5.654 3.249 1.00 90.00 80 ARG A C 1
ATOM 652 O O . ARG A 1 80 ? 1.174 6.143 4.201 1.00 90.00 80 ARG A O 1
ATOM 659 N N . VAL A 1 81 ? 1.161 4.901 2.333 1.00 89.25 81 VAL A N 1
ATOM 660 C CA . VAL A 1 81 ? -0.265 4.536 2.436 1.00 89.25 81 VAL A CA 1
ATOM 661 C C . VAL A 1 81 ? -0.510 3.710 3.700 1.00 89.25 81 VAL A C 1
ATOM 663 O O . VAL A 1 81 ? -1.478 3.974 4.414 1.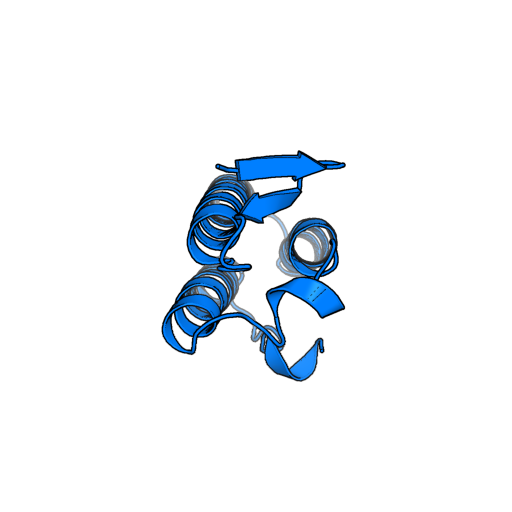00 89.25 81 VAL A O 1
ATOM 666 N N . ASN A 1 82 ? 0.377 2.759 4.002 1.00 88.38 82 ASN A N 1
ATOM 667 C CA . ASN A 1 82 ? 0.294 1.917 5.197 1.00 88.38 82 ASN A CA 1
ATOM 668 C C . ASN A 1 82 ? 0.406 2.738 6.491 1.00 88.38 82 ASN A C 1
ATOM 670 O O . ASN A 1 82 ? -0.440 2.626 7.376 1.00 88.38 82 ASN A O 1
ATOM 674 N N . VAL A 1 83 ? 1.362 3.669 6.553 1.00 90.94 83 VAL A N 1
ATOM 675 C CA . VAL A 1 83 ? 1.522 4.593 7.690 1.00 90.94 83 VAL A CA 1
ATOM 676 C C . VAL A 1 83 ? 0.280 5.468 7.889 1.00 90.94 83 VAL A C 1
ATOM 678 O O . VAL A 1 83 ? -0.150 5.698 9.020 1.00 90.94 83 VAL A O 1
ATOM 681 N N . ILE A 1 84 ? -0.331 5.956 6.806 1.00 92.19 84 ILE A N 1
ATOM 682 C CA . ILE A 1 84 ? -1.563 6.752 6.897 1.00 92.19 84 ILE A CA 1
ATOM 683 C C . ILE A 1 84 ? -2.728 5.898 7.407 1.00 92.19 84 ILE A C 1
ATOM 685 O O . ILE A 1 84 ? -3.495 6.373 8.243 1.00 92.19 84 ILE A O 1
ATOM 689 N N . ALA A 1 85 ? -2.863 4.655 6.939 1.00 91.06 85 ALA A N 1
ATOM 690 C CA . ALA A 1 85 ? -3.887 3.739 7.432 1.00 91.06 85 ALA A CA 1
ATOM 691 C C . ALA A 1 85 ? -3.737 3.488 8.935 1.00 91.06 85 ALA A C 1
ATOM 693 O O . ALA A 1 85 ? -4.703 3.654 9.674 1.00 91.06 85 ALA A O 1
ATOM 694 N N . GLN A 1 86 ? -2.518 3.197 9.393 1.00 92.69 86 GLN A N 1
ATOM 695 C CA . GLN A 1 86 ? -2.200 3.015 10.810 1.00 92.69 86 GLN A CA 1
ATOM 696 C C . GLN A 1 86 ? -2.621 4.228 11.647 1.00 92.69 86 GLN A C 1
ATOM 698 O O . GLN A 1 86 ? -3.262 4.068 12.682 1.00 92.69 86 GLN A O 1
ATOM 703 N N . ARG A 1 87 ? -2.359 5.452 11.172 1.00 93.88 87 ARG A N 1
ATOM 704 C CA . ARG A 1 87 ? -2.805 6.680 11.854 1.00 93.88 87 ARG A CA 1
ATOM 705 C C . ARG A 1 87 ? -4.327 6.838 11.899 1.00 93.88 87 ARG A C 1
ATOM 707 O O . ARG A 1 87 ? -4.840 7.379 1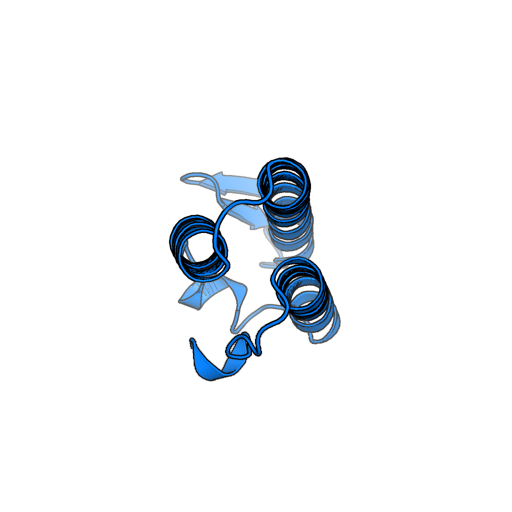2.870 1.00 93.88 87 ARG A O 1
ATOM 714 N N . ILE A 1 88 ? -5.049 6.414 10.859 1.00 92.62 88 ILE A N 1
ATOM 715 C CA . ILE A 1 88 ? -6.522 6.493 10.827 1.00 92.62 88 ILE A CA 1
ATOM 716 C C . ILE A 1 88 ? -7.142 5.476 11.790 1.00 92.62 88 ILE A C 1
ATOM 718 O O . ILE A 1 88 ? -8.132 5.786 12.452 1.00 92.62 88 ILE A O 1
ATOM 722 N N . ILE A 1 89 ? -6.581 4.268 11.834 1.00 93.06 89 ILE A N 1
ATOM 723 C CA . ILE A 1 89 ? -7.091 3.167 12.652 1.00 93.06 89 ILE A CA 1
ATOM 724 C C . ILE A 1 89 ? -6.743 3.387 14.126 1.00 93.06 89 ILE A C 1
ATOM 726 O O . ILE A 1 89 ? -7.615 3.230 14.974 1.00 93.06 89 ILE A O 1
ATOM 730 N N . GLY A 1 90 ? -5.509 3.812 14.412 1.00 92.25 90 GLY A N 1
ATOM 731 C CA . GLY A 1 90 ? -4.990 3.987 15.770 1.00 92.25 90 GLY A CA 1
ATOM 732 C C . GLY A 1 90 ? -4.157 2.810 16.287 1.00 92.25 90 GLY A C 1
ATOM 733 O O . GLY A 1 90 ? -3.707 2.862 17.425 1.00 92.25 90 GLY A O 1
ATOM 734 N N . CYS A 1 91 ? -3.897 1.789 15.462 1.00 90.50 91 CYS A N 1
ATOM 735 C CA . CYS A 1 91 ? -3.126 0.603 15.839 1.00 90.50 91 CYS A CA 1
ATOM 736 C C . CYS A 1 91 ? -1.939 0.366 14.888 1.00 90.50 91 CYS A C 1
ATOM 738 O O . CYS A 1 91 ? -2.012 0.748 13.714 1.00 90.50 91 CYS A O 1
ATOM 740 N N . PRO A 1 92 ? -0.857 -0.289 15.345 1.00 89.19 92 PRO A N 1
ATOM 741 C CA . PRO A 1 92 ? 0.236 -0.685 14.467 1.00 89.19 92 PRO A CA 1
ATOM 742 C C . PRO A 1 92 ? -0.252 -1.659 13.389 1.00 89.19 92 PRO A C 1
ATOM 744 O O . PRO A 1 92 ? -1.029 -2.576 13.662 1.00 89.19 92 PRO A O 1
ATOM 747 N N . LEU A 1 93 ? 0.201 -1.448 12.154 1.00 86.75 93 LEU A N 1
ATOM 748 C CA . LEU A 1 93 ? -0.046 -2.344 11.027 1.00 86.75 93 LEU A CA 1
ATOM 749 C C . LEU A 1 93 ? 1.288 -2.915 10.543 1.00 86.75 93 LEU A C 1
ATOM 751 O O . LEU A 1 93 ? 2.272 -2.175 10.519 1.00 86.75 93 LEU A O 1
ATOM 755 N N . PRO A 1 94 ? 1.329 -4.193 10.121 1.00 84.56 94 PRO A N 1
ATOM 756 C CA . PRO A 1 94 ? 2.555 -4.790 9.611 1.00 84.56 94 PRO A CA 1
ATOM 757 C C . PRO A 1 94 ? 3.026 -4.039 8.370 1.00 84.56 94 PRO A C 1
ATOM 759 O O . PRO A 1 94 ? 2.196 -3.562 7.572 1.00 84.56 94 PRO A O 1
ATOM 762 N N . SER A 1 95 ? 4.344 -3.907 8.242 1.00 81.06 95 SER A N 1
ATOM 763 C CA . SER A 1 95 ? 4.981 -3.216 7.123 1.00 81.06 95 SER A CA 1
ATOM 764 C C . SER A 1 95 ? 4.714 -3.946 5.802 1.00 81.06 95 SER A C 1
ATOM 766 O O . SER A 1 95 ? 4.275 -5.093 5.786 1.00 81.06 95 SER A O 1
ATOM 768 N N . LEU A 1 96 ? 4.933 -3.273 4.668 1.00 75.81 96 LEU A N 1
ATOM 769 C CA . LEU A 1 96 ? 4.777 -3.936 3.370 1.00 75.81 96 LEU A CA 1
ATOM 770 C C . LEU A 1 96 ? 5.764 -5.101 3.192 1.00 75.81 96 LEU A C 1
ATOM 772 O O . LEU A 1 96 ? 5.419 -6.088 2.556 1.00 75.81 96 LEU A O 1
ATOM 776 N N . GLU A 1 97 ? 6.960 -4.974 3.765 1.00 74.06 97 GLU A N 1
ATOM 777 C CA . GLU A 1 97 ? 8.019 -5.986 3.712 1.00 74.06 97 GLU A CA 1
ATOM 778 C C . GLU A 1 97 ? 7.709 -7.189 4.605 1.00 74.06 97 GLU A C 1
ATOM 780 O O . GLU A 1 97 ? 8.030 -8.303 4.243 1.00 74.06 97 GLU A O 1
ATOM 785 N N . GLU A 1 98 ? 7.022 -7.010 5.734 1.00 74.62 98 GLU A N 1
ATOM 786 C CA . GLU A 1 98 ? 6.602 -8.135 6.591 1.00 74.62 98 GLU A CA 1
ATOM 787 C C . GLU A 1 98 ? 5.509 -9.012 5.962 1.00 74.62 98 GLU A C 1
ATOM 789 O O . GLU A 1 98 ? 5.219 -10.101 6.452 1.00 74.62 98 GLU A O 1
ATOM 794 N N . LEU A 1 99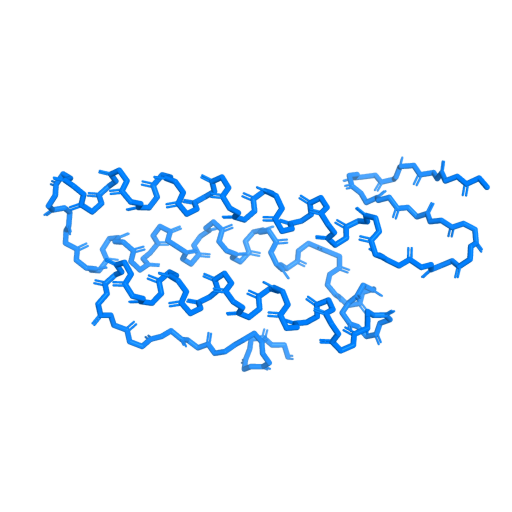 ? 4.848 -8.514 4.918 1.00 68.75 99 LEU A N 1
ATOM 795 C CA . LEU A 1 99 ? 3.753 -9.197 4.230 1.00 68.75 99 LEU A CA 1
ATOM 796 C C . LEU A 1 99 ? 4.210 -9.904 2.948 1.00 68.75 99 LEU A C 1
ATOM 798 O O . LEU A 1 99 ? 3.379 -10.545 2.302 1.00 68.75 99 LEU A O 1
ATOM 802 N N . TYR A 1 100 ? 5.484 -9.748 2.575 1.00 63.28 100 TYR A N 1
ATOM 803 C CA . TYR A 1 100 ? 6.104 -10.315 1.381 1.00 63.28 100 TYR A CA 1
ATOM 804 C C . TYR A 1 100 ? 7.341 -11.128 1.760 1.00 63.28 100 TYR A C 1
ATOM 806 O O . TYR A 1 100 ? 7.388 -12.316 1.376 1.00 63.28 100 TYR A O 1
#

Organism: NCBI:txid1970185

Radius of gyration: 14.34 Å; chains: 1; bounding box: 32×20×42 Å

Sequence (100 aa):
ASFKFLGVTIKDDLTWGAYIAALVKRAQQRLYYLRLLRKQQLNEKLLVTFYRCTRESILTYCTSVWFANGTGADRTALQRVNVIAQRIIGCPLPSLEELY

InterPro domains:
  IPR015095 Alkylated DNA repair protein AlkB, homologue 8, N-terminal [PF09004] (16-57)